Protein AF-A0A078G8S4-F1 (afdb_monomer)

Nearest PDB structures (foldseek):
  6ekc-assembly1_B2  TM=9.193E-01  e=8.307E-15  Arabidopsis thaliana
  6ekc-assembly1_B3  TM=9.254E-01  e=1.265E-14  Arabidopsis thaliana
  6ekc-assembly1_B5  TM=9.282E-01  e=1.629E-14  Arabidopsis thaliana
  6ekc-assembly9_R7  TM=9.194E-01  e=1.497E-14  Arabidopsis thaliana
  8ilb-assembly1_G  TM=8.163E-01  e=2.699E-14  Arabidopsis thaliana

Secondary structure (DSSP, 8-state):
---------PPPP-----PPP------------------------PPPEEPTTTTTSSEEE-TTTTTSSB-SS-BTTTTB-TTSBPTTTTT-SEEE-TTTTTSSEESSTTTS---

pLDDT: mean 74.14, std 22.87, range [38.75, 98.31]

Structure (mmCIF, N/CA/C/O backbone):
data_AF-A0A078G8S4-F1
#
_entry.id   AF-A0A078G8S4-F1
#
loop_
_atom_site.group_PDB
_atom_site.id
_atom_site.type_symbol
_atom_site.label_atom_id
_atom_site.label_alt_id
_atom_site.label_comp_id
_atom_site.label_asym_id
_atom_site.label_entity_id
_atom_site.label_seq_id
_atom_site.pdbx_PDB_ins_code
_atom_site.Cartn_x
_atom_site.Cartn_y
_atom_site.Cartn_z
_atom_site.occupancy
_atom_site.B_iso_or_equiv
_atom_site.auth_seq_id
_atom_site.auth_comp_id
_atom_site.auth_asym_id
_atom_site.auth_atom_id
_atom_site.pdbx_PDB_model_num
ATOM 1 N N . MET A 1 1 ? -52.459 -35.180 -5.634 1.00 47.25 1 MET A N 1
ATOM 2 C CA . MET A 1 1 ? -51.642 -35.127 -6.864 1.00 47.25 1 MET A CA 1
ATOM 3 C C . MET A 1 1 ? -51.858 -33.768 -7.510 1.00 47.25 1 MET A C 1
ATOM 5 O O . MET A 1 1 ? -52.947 -33.559 -8.016 1.00 47.25 1 MET A O 1
ATOM 9 N N . ALA A 1 2 ? -50.887 -32.855 -7.374 1.00 43.97 2 ALA A N 1
ATOM 10 C CA . ALA A 1 2 ? -50.614 -31.674 -8.215 1.00 43.97 2 ALA A CA 1
ATOM 11 C C . ALA A 1 2 ? -49.766 -30.678 -7.396 1.00 43.97 2 ALA A C 1
ATOM 13 O O . ALA A 1 2 ? -50.295 -29.867 -6.643 1.00 43.97 2 ALA A O 1
ATOM 14 N N . ASN A 1 3 ? -48.440 -30.783 -7.515 1.00 39.00 3 ASN A N 1
ATOM 15 C CA . ASN A 1 3 ? -47.502 -29.739 -7.102 1.00 39.00 3 ASN A CA 1
ATOM 16 C C . ASN A 1 3 ? -47.421 -28.727 -8.251 1.00 39.00 3 ASN A C 1
ATOM 18 O O . ASN A 1 3 ? -46.956 -29.085 -9.330 1.00 39.00 3 ASN A O 1
ATOM 22 N N . SER A 1 4 ? -47.863 -27.489 -8.032 1.00 42.81 4 SER A N 1
ATOM 23 C CA . SER A 1 4 ? -47.711 -26.394 -8.995 1.00 42.81 4 SER A CA 1
ATOM 24 C C . SER A 1 4 ? -46.717 -25.382 -8.435 1.00 42.81 4 SER A C 1
ATOM 26 O O . SER A 1 4 ? -47.095 -24.427 -7.761 1.00 42.81 4 SER A O 1
ATOM 28 N N . LEU A 1 5 ? -45.427 -25.627 -8.670 1.00 49.94 5 LEU A N 1
ATOM 29 C CA . LEU A 1 5 ? -44.372 -24.647 -8.428 1.00 49.94 5 LEU A CA 1
ATOM 30 C C . LEU A 1 5 ? -44.431 -23.599 -9.545 1.00 49.94 5 LEU A C 1
ATOM 32 O O . LEU A 1 5 ? -44.107 -23.886 -10.697 1.00 49.94 5 LEU A O 1
ATOM 36 N N . GLY A 1 6 ? -44.869 -22.390 -9.198 1.00 40.00 6 GLY A N 1
ATOM 37 C CA . GLY A 1 6 ? -44.752 -21.216 -10.054 1.00 40.00 6 GLY A CA 1
ATOM 38 C C . GLY A 1 6 ? -43.289 -20.794 -10.160 1.00 40.00 6 GLY A C 1
ATOM 39 O O . GLY A 1 6 ? -42.748 -20.182 -9.244 1.00 40.00 6 GLY A O 1
ATOM 40 N N . PHE A 1 7 ? -42.649 -21.129 -11.277 1.00 39.97 7 PHE A N 1
ATOM 41 C CA . PHE A 1 7 ? -41.357 -20.571 -11.658 1.00 39.97 7 PHE A CA 1
ATOM 42 C C . PHE A 1 7 ? -41.581 -19.200 -12.305 1.00 39.97 7 PHE A C 1
ATOM 44 O O . PHE A 1 7 ? -42.062 -19.102 -13.432 1.00 39.97 7 PHE A O 1
ATOM 51 N N . PHE A 1 8 ? -41.213 -18.131 -11.599 1.00 39.38 8 PHE A N 1
ATOM 52 C CA . PHE A 1 8 ? -41.011 -16.818 -12.207 1.00 39.38 8 PHE A CA 1
ATOM 53 C C . PHE A 1 8 ? -39.715 -16.869 -13.027 1.00 39.38 8 PHE A C 1
ATOM 55 O O . PHE A 1 8 ? -38.617 -16.805 -12.480 1.00 39.38 8 PHE A O 1
ATOM 62 N N . SER A 1 9 ? -39.841 -17.036 -14.345 1.00 38.91 9 SER A N 1
ATOM 63 C CA . SER A 1 9 ? -38.717 -16.933 -15.276 1.00 38.91 9 SER A CA 1
ATOM 64 C C . SER A 1 9 ? -38.357 -15.459 -15.469 1.00 38.91 9 SER A C 1
ATOM 66 O O . SER A 1 9 ? -39.131 -14.699 -16.048 1.00 38.91 9 SER A O 1
ATOM 68 N N . ALA A 1 10 ? -37.181 -15.053 -14.994 1.00 51.41 10 ALA A N 1
ATOM 69 C CA . ALA A 1 10 ? -36.572 -13.777 -15.361 1.00 51.41 10 ALA A CA 1
ATOM 70 C C . ALA A 1 10 ? -36.250 -13.750 -16.875 1.00 51.41 10 ALA A C 1
ATOM 72 O O . ALA A 1 10 ? -35.937 -14.802 -17.443 1.00 51.41 10 ALA A O 1
ATOM 73 N N . PRO A 1 11 ? -36.327 -12.588 -17.549 1.00 55.19 11 PRO A N 1
ATOM 74 C CA . PRO A 1 11 ? -35.955 -12.477 -18.956 1.00 55.19 11 PRO A CA 1
ATOM 75 C C . PRO A 1 11 ? -34.426 -12.575 -19.138 1.00 55.19 11 PRO A C 1
ATOM 77 O O . PRO A 1 11 ? -33.674 -12.141 -18.261 1.00 55.19 11 PRO A O 1
ATOM 80 N N . PRO A 1 12 ? -33.944 -13.122 -20.269 1.00 54.75 12 PRO A N 1
ATOM 81 C CA . PRO A 1 12 ? -32.518 -13.191 -20.562 1.00 54.75 12 PRO A CA 1
ATOM 82 C C . PRO A 1 12 ? -31.949 -11.786 -20.828 1.00 54.75 12 PRO A C 1
ATOM 84 O O . PRO A 1 12 ? -32.661 -10.928 -21.358 1.00 54.75 12 PRO A O 1
ATOM 87 N N . PRO A 1 13 ? -30.668 -11.529 -20.509 1.00 48.34 13 PRO A N 1
ATOM 88 C CA . PRO A 1 13 ? -30.022 -10.289 -20.904 1.00 48.34 13 PRO A CA 1
ATOM 89 C C . PRO A 1 13 ? -29.897 -10.258 -22.429 1.00 48.34 13 PRO A C 1
ATOM 91 O O . PRO A 1 13 ? -29.297 -11.142 -23.043 1.00 48.34 13 PRO A O 1
ATOM 94 N N . THR A 1 14 ? -30.476 -9.228 -23.038 1.00 45.31 14 THR A N 1
ATOM 95 C CA . THR A 1 14 ? -30.297 -8.891 -24.447 1.00 45.31 14 THR A CA 1
ATOM 96 C C . THR A 1 14 ? -28.804 -8.746 -24.742 1.00 45.31 14 THR A C 1
ATOM 98 O O . THR A 1 14 ? -28.164 -7.775 -24.345 1.00 45.31 14 THR A O 1
ATOM 101 N N . PHE A 1 15 ? -28.246 -9.730 -25.445 1.00 40.62 15 PHE A N 1
ATOM 102 C CA . PHE A 1 15 ? -26.948 -9.631 -26.097 1.00 40.62 15 PHE A CA 1
ATOM 103 C C . PHE A 1 15 ? -27.046 -8.565 -27.197 1.00 40.62 15 PHE A C 1
ATOM 105 O O . PHE A 1 15 ? -27.554 -8.825 -28.287 1.00 40.62 15 PHE A O 1
ATOM 112 N N . CYS A 1 16 ? -26.563 -7.353 -26.923 1.00 38.75 16 CYS A N 1
ATOM 113 C CA . CYS A 1 16 ? -26.282 -6.375 -27.970 1.00 38.75 16 CYS A CA 1
ATOM 114 C C . CYS A 1 16 ? -25.047 -6.839 -28.753 1.00 38.75 16 CYS A C 1
ATOM 116 O O . CYS A 1 16 ? -23.911 -6.540 -28.392 1.00 38.75 16 CYS A O 1
ATOM 118 N N . LEU A 1 17 ? -25.277 -7.593 -29.828 1.00 42.53 17 LEU A N 1
ATOM 119 C CA . LEU A 1 17 ? -24.289 -7.846 -30.871 1.00 42.53 17 LEU A CA 1
ATOM 120 C C . LEU A 1 17 ? -24.054 -6.544 -31.646 1.00 42.53 17 LEU A C 1
ATOM 122 O O . LEU A 1 17 ? -24.781 -6.241 -32.591 1.00 42.53 17 LEU A O 1
ATOM 126 N N . LEU A 1 18 ? -23.039 -5.766 -31.260 1.00 42.53 18 LEU A N 1
ATOM 127 C CA . LEU A 1 18 ? -22.523 -4.721 -32.136 1.00 42.53 18 LEU A CA 1
ATOM 128 C C . LEU A 1 18 ? -21.609 -5.386 -33.171 1.00 42.53 18 LEU A C 1
ATOM 130 O O . LEU A 1 18 ? -20.474 -5.765 -32.885 1.00 42.53 18 LEU A O 1
ATOM 134 N N . GLN A 1 19 ? -22.169 -5.590 -34.360 1.00 46.81 19 GLN A N 1
ATOM 135 C CA . GLN A 1 19 ? -21.469 -6.070 -35.544 1.00 46.81 19 GLN A CA 1
ATOM 136 C C . GLN A 1 19 ? -20.319 -5.117 -35.884 1.00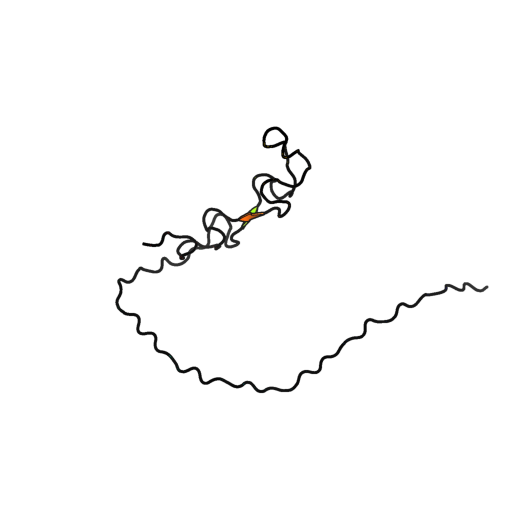 46.81 19 GLN A C 1
ATOM 138 O O . GLN A 1 19 ? -20.514 -3.912 -36.040 1.00 46.81 19 GLN A O 1
ATOM 143 N N . SER A 1 20 ? -19.118 -5.677 -35.991 1.00 50.84 20 SER A N 1
ATOM 144 C CA . SER A 1 20 ? -17.928 -4.995 -36.480 1.00 50.84 20 SER A CA 1
ATOM 145 C C . SER A 1 20 ? -18.058 -4.705 -37.979 1.00 50.84 20 SER A C 1
ATOM 147 O O . SER A 1 20 ? -18.284 -5.629 -38.765 1.00 50.84 20 SER A O 1
ATOM 149 N N . PRO A 1 21 ? -17.857 -3.456 -38.427 1.00 45.28 21 PRO A N 1
ATOM 150 C CA . PRO A 1 21 ? -17.530 -3.194 -39.814 1.00 45.28 21 PRO A CA 1
ATOM 151 C C . PRO A 1 21 ? -16.049 -3.498 -40.054 1.00 45.28 21 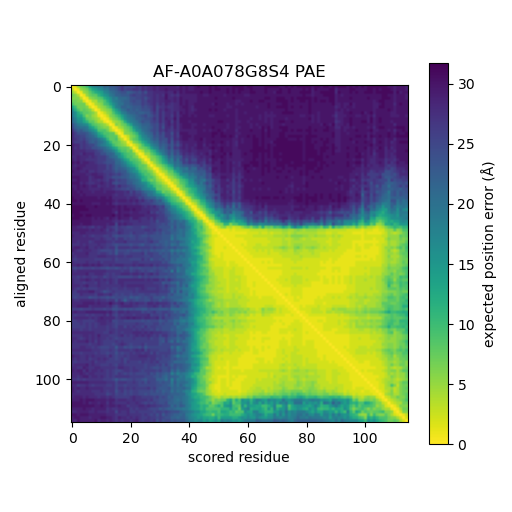PRO A C 1
ATOM 153 O O . PRO A 1 21 ? -15.165 -3.156 -39.270 1.00 45.28 21 PRO A O 1
ATOM 156 N N . SER A 1 22 ? -15.827 -4.173 -41.170 1.00 47.62 22 SER A N 1
ATOM 157 C CA . SER A 1 22 ? -14.576 -4.595 -41.789 1.00 47.62 22 SER A CA 1
ATOM 158 C C . SER A 1 22 ? -13.428 -3.576 -41.785 1.00 47.62 22 SER A C 1
ATOM 160 O O . SER A 1 22 ? -13.611 -2.409 -42.121 1.00 47.62 22 SER A O 1
ATOM 162 N N . ASN A 1 23 ? -12.229 -4.109 -41.521 1.00 48.31 23 ASN A N 1
ATOM 163 C CA . ASN A 1 23 ? -10.896 -3.654 -41.932 1.00 48.31 23 ASN A CA 1
ATOM 164 C C . ASN A 1 23 ? -10.833 -2.438 -42.875 1.00 48.31 23 ASN A C 1
ATOM 166 O O . ASN A 1 23 ? -11.024 -2.570 -44.082 1.00 48.31 23 ASN A O 1
ATOM 170 N N . ILE A 1 24 ? -10.354 -1.315 -42.340 1.00 45.06 24 ILE A N 1
ATOM 171 C CA . ILE A 1 24 ? -9.447 -0.413 -43.057 1.00 45.06 24 ILE A CA 1
ATOM 172 C C . ILE A 1 24 ? -8.280 -0.151 -42.107 1.00 45.06 24 ILE A C 1
ATOM 174 O O . ILE A 1 24 ? -8.282 0.797 -41.326 1.00 45.06 24 ILE A O 1
ATOM 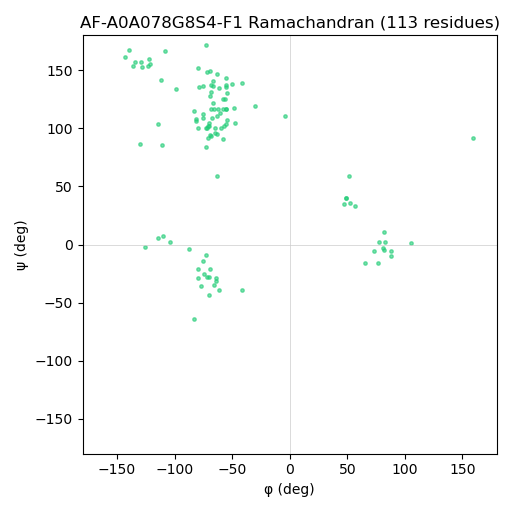178 N N . PHE A 1 25 ? -7.280 -1.033 -42.138 1.00 49.88 25 PHE A N 1
ATOM 179 C CA . PHE A 1 25 ? -5.981 -0.738 -41.544 1.00 49.88 25 PHE A CA 1
ATOM 180 C C . PHE A 1 25 ? -5.302 0.275 -42.469 1.00 49.88 25 PHE A C 1
ATOM 182 O O . PHE A 1 25 ? -4.571 -0.075 -43.394 1.00 49.88 25 PHE A O 1
ATOM 189 N N . GLN A 1 26 ? -5.619 1.555 -42.281 1.00 47.72 26 GLN A N 1
ATOM 190 C CA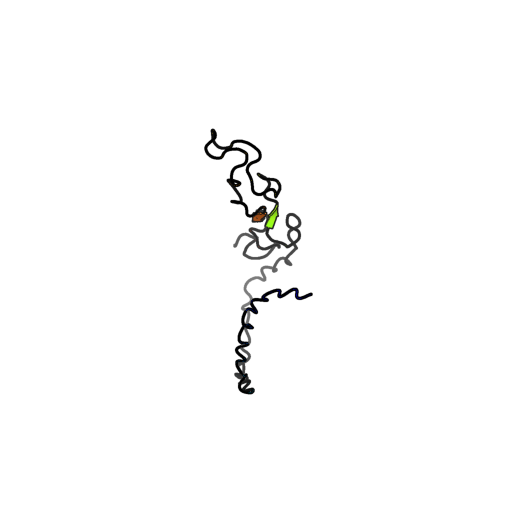 . GLN A 1 26 ? -4.839 2.630 -42.874 1.00 47.72 26 GLN A CA 1
ATOM 191 C C . GLN A 1 26 ? -3.487 2.611 -42.165 1.00 47.72 26 GLN A C 1
ATOM 193 O O . GLN A 1 26 ? -3.314 3.192 -41.096 1.00 47.72 26 GLN A O 1
ATOM 198 N N . THR A 1 27 ? -2.519 1.900 -42.742 1.00 52.78 27 THR A N 1
ATOM 199 C CA . THR A 1 27 ? -1.116 2.081 -42.386 1.00 52.78 27 THR A CA 1
ATOM 200 C C . THR A 1 27 ? -0.759 3.510 -42.770 1.00 52.78 27 THR A C 1
ATOM 202 O O . THR A 1 27 ? -0.461 3.804 -43.933 1.00 52.78 27 THR A O 1
ATOM 205 N N . SER A 1 28 ? -0.840 4.427 -41.810 1.00 56.09 28 SER A N 1
ATOM 206 C CA . SER A 1 28 ? -0.146 5.697 -41.917 1.00 56.09 28 SER A CA 1
ATOM 207 C C . SER A 1 28 ? 1.320 5.345 -42.139 1.00 56.09 28 SER A C 1
ATOM 209 O O . SER A 1 28 ? 1.937 4.652 -41.333 1.00 56.09 28 SER A O 1
ATOM 211 N N . LYS A 1 29 ? 1.861 5.727 -43.301 1.00 58.03 29 LYS A N 1
ATOM 212 C CA . LYS A 1 29 ? 3.285 5.572 -43.593 1.00 58.03 29 LYS A CA 1
ATOM 213 C C . LYS A 1 29 ? 4.028 6.328 -42.497 1.00 58.03 29 LYS A C 1
ATOM 215 O O . LYS A 1 29 ? 4.062 7.559 -42.521 1.00 58.03 29 LYS A O 1
ATOM 220 N N . SER A 1 30 ? 4.566 5.610 -41.516 1.00 61.94 30 SER A N 1
ATOM 221 C CA . SER A 1 30 ? 5.468 6.192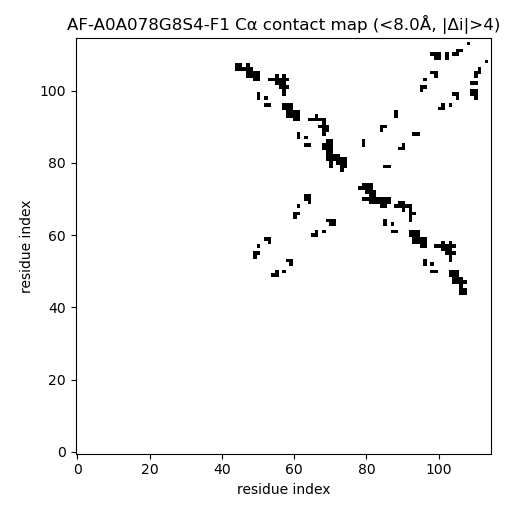 -40.541 1.00 61.94 30 SER A CA 1
ATOM 222 C C . SER A 1 30 ? 6.680 6.664 -41.330 1.00 61.94 30 SER A C 1
ATOM 224 O O . SER A 1 30 ? 7.427 5.875 -41.906 1.00 61.94 30 SER A O 1
ATOM 226 N N . LYS A 1 31 ? 6.844 7.983 -41.436 1.00 53.88 31 LYS A N 1
ATOM 227 C CA . LYS A 1 31 ? 8.138 8.529 -41.828 1.00 53.88 31 LYS A CA 1
ATOM 228 C C . LYS A 1 31 ? 9.096 8.091 -40.729 1.00 53.88 31 LYS A C 1
ATOM 230 O O . LYS A 1 31 ? 8.884 8.440 -39.570 1.00 53.88 31 LYS A O 1
ATOM 235 N N . SER A 1 32 ? 10.090 7.284 -41.081 1.00 60.50 32 SER A N 1
ATOM 236 C CA . SER A 1 32 ? 11.210 6.994 -40.198 1.00 60.50 32 SER A CA 1
ATOM 237 C C . SER A 1 32 ? 11.890 8.323 -39.895 1.00 60.50 32 SER A C 1
ATOM 239 O O . SER A 1 32 ? 12.592 8.877 -40.740 1.00 60.50 32 SER A O 1
ATOM 241 N N . PHE A 1 33 ? 11.603 8.889 -38.728 1.00 48.84 33 PHE A N 1
ATOM 242 C CA . PHE A 1 33 ? 12.385 9.995 -38.218 1.00 48.84 33 PHE A CA 1
ATOM 243 C C . PHE A 1 33 ? 13.620 9.378 -37.579 1.00 48.84 33 PHE A C 1
ATOM 245 O O . PHE A 1 33 ? 13.540 8.715 -36.545 1.00 48.84 33 PHE A O 1
ATOM 252 N N . GLU A 1 34 ? 14.746 9.521 -38.263 1.00 48.69 34 GLU A N 1
ATOM 253 C CA . GLU A 1 34 ? 16.043 9.168 -37.719 1.00 48.69 34 GLU A CA 1
ATOM 254 C C . GLU A 1 34 ? 16.361 10.192 -36.627 1.00 48.69 34 GLU A C 1
ATOM 256 O O . GLU A 1 34 ? 16.639 11.361 -36.898 1.00 48.69 34 GLU A O 1
ATOM 261 N N . ILE A 1 35 ? 16.223 9.771 -35.369 1.00 55.28 35 ILE A N 1
ATOM 262 C CA . ILE A 1 35 ? 16.611 10.593 -34.229 1.00 55.28 35 ILE A CA 1
ATOM 263 C C . ILE A 1 35 ? 18.137 10.622 -34.230 1.00 55.28 35 ILE A C 1
ATOM 265 O O . ILE A 1 35 ? 18.780 9.672 -33.786 1.00 55.28 35 ILE A O 1
ATOM 269 N N . GLN A 1 36 ? 18.728 11.705 -34.730 1.00 52.25 36 GLN A N 1
ATOM 270 C CA . GLN A 1 36 ? 20.136 11.969 -34.470 1.00 52.25 36 GLN A CA 1
ATOM 271 C C . GLN A 1 36 ? 20.279 12.358 -33.001 1.00 52.25 36 GLN A C 1
ATOM 273 O O . GLN A 1 36 ? 19.946 13.470 -32.594 1.00 52.25 36 GLN A O 1
ATOM 278 N N . ALA A 1 37 ? 20.741 11.410 -32.188 1.00 55.38 37 ALA A N 1
ATOM 279 C CA . ALA A 1 37 ? 21.231 11.718 -30.859 1.00 55.38 37 ALA A CA 1
ATOM 280 C C . ALA A 1 37 ? 22.519 12.537 -31.022 1.00 55.38 37 ALA A C 1
ATOM 282 O O . ALA A 1 37 ? 23.545 12.020 -31.461 1.00 55.38 37 ALA A O 1
ATOM 283 N N . THR A 1 38 ? 22.461 13.829 -30.700 1.00 49.78 38 THR A N 1
ATOM 284 C CA . THR A 1 38 ? 23.661 14.630 -30.447 1.00 49.78 38 THR A CA 1
ATOM 285 C C . THR A 1 38 ? 24.536 13.875 -29.443 1.00 49.78 38 THR A C 1
ATOM 287 O O . THR A 1 38 ? 24.006 13.341 -28.469 1.00 49.78 38 THR A O 1
ATOM 290 N N . ASN A 1 39 ? 25.857 13.853 -29.659 1.00 45.88 39 ASN A N 1
ATOM 291 C CA . ASN A 1 39 ? 26.876 13.426 -28.687 1.00 45.88 39 ASN A CA 1
ATOM 292 C C . ASN A 1 39 ? 26.876 14.367 -27.457 1.00 45.88 39 ASN A C 1
ATOM 294 O O . ASN A 1 39 ? 27.863 15.031 -27.154 1.00 45.88 39 ASN A O 1
ATOM 298 N N . GLY A 1 40 ? 25.746 14.476 -26.761 1.00 50.50 40 GLY A N 1
ATOM 299 C CA . GLY A 1 40 ? 25.746 14.802 -25.348 1.00 50.50 40 GLY A CA 1
ATOM 300 C C . GLY A 1 40 ? 26.342 13.601 -24.631 1.00 50.50 40 GLY A C 1
ATOM 301 O O . GLY A 1 40 ? 26.071 12.465 -25.025 1.00 50.50 40 GLY A O 1
ATOM 302 N N . THR A 1 41 ? 27.212 13.862 -23.657 1.00 48.94 41 THR A N 1
ATOM 303 C CA . THR A 1 41 ? 27.839 12.871 -22.779 1.00 48.94 41 THR A CA 1
ATOM 304 C C . THR A 1 41 ? 26.900 11.693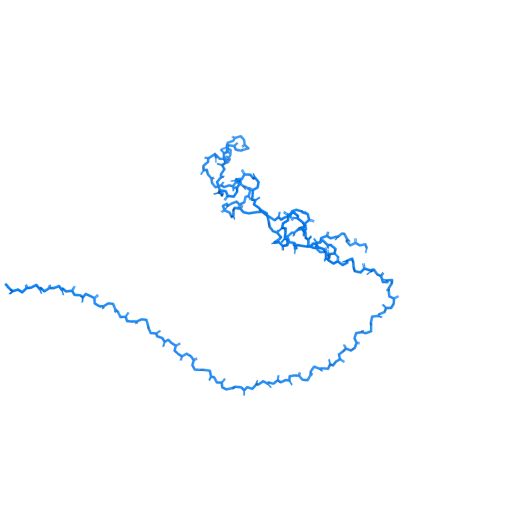 -22.581 1.00 48.94 41 THR A C 1
ATOM 306 O O . THR A 1 41 ? 25.773 11.892 -22.134 1.00 48.94 41 THR A O 1
ATOM 309 N N . GLN A 1 42 ? 27.326 10.492 -22.986 1.00 47.31 42 GLN A N 1
ATOM 310 C CA . GLN A 1 42 ? 26.590 9.269 -22.701 1.00 47.31 42 GLN A CA 1
ATOM 311 C C . GLN A 1 42 ? 26.454 9.182 -21.181 1.00 47.31 42 GLN A C 1
ATOM 313 O O . GLN A 1 42 ? 27.328 8.647 -20.501 1.00 47.31 42 GLN A O 1
ATOM 318 N N . THR A 1 43 ? 25.372 9.728 -20.630 1.00 49.91 43 THR A N 1
ATOM 319 C CA . THR A 1 43 ? 24.900 9.336 -19.318 1.00 49.91 43 THR A CA 1
ATOM 320 C C . THR A 1 43 ? 24.515 7.893 -19.530 1.00 49.91 43 THR A C 1
ATOM 322 O O . THR A 1 43 ? 23.486 7.590 -20.137 1.00 49.91 43 THR A O 1
ATOM 325 N N . THR A 1 44 ? 25.440 7.002 -19.186 1.00 45.12 44 THR A N 1
ATOM 326 C CA . THR A 1 44 ? 25.244 5.562 -19.210 1.00 45.12 44 THR A CA 1
ATOM 327 C C . THR A 1 44 ? 23.915 5.333 -18.512 1.00 45.12 44 THR A C 1
ATOM 329 O O . THR A 1 44 ? 23.841 5.531 -17.302 1.00 45.12 44 THR A O 1
ATOM 332 N N . LYS A 1 45 ? 22.843 5.036 -19.266 1.00 52.03 45 LYS A N 1
ATOM 333 C CA . LYS A 1 45 ? 21.554 4.660 -18.682 1.00 52.03 45 LYS A CA 1
ATOM 334 C C . LYS A 1 45 ? 21.893 3.488 -17.786 1.00 52.03 45 LYS A C 1
ATOM 336 O O . LYS A 1 45 ? 22.212 2.415 -18.299 1.00 52.03 45 LYS A O 1
ATOM 341 N N . SER A 1 46 ? 21.943 3.731 -16.481 1.00 54.72 46 SER A N 1
ATOM 342 C CA . SER A 1 46 ? 22.204 2.690 -15.511 1.00 54.72 46 SER A CA 1
ATOM 343 C C . SER A 1 46 ? 21.147 1.637 -15.795 1.00 54.72 46 SER A C 1
ATOM 345 O O . SER A 1 46 ? 19.950 1.924 -15.840 1.00 54.72 46 SER A O 1
ATOM 347 N N . SER A 1 47 ? 21.612 0.455 -16.195 1.00 55.97 47 SER A N 1
ATOM 348 C CA . SER A 1 47 ? 20.748 -0.660 -16.555 1.00 55.97 47 SER A CA 1
ATOM 349 C C . SER A 1 47 ? 19.715 -0.800 -15.450 1.00 55.97 47 SER A C 1
ATOM 351 O O . SER A 1 47 ? 20.097 -0.982 -14.300 1.00 55.97 47 SER A O 1
ATOM 353 N N . SER A 1 48 ? 18.442 -0.617 -15.791 1.00 70.50 48 SER A N 1
ATOM 354 C CA . SER A 1 48 ? 17.356 -0.602 -14.820 1.00 70.50 48 SER A CA 1
ATOM 355 C C . SER A 1 48 ? 17.347 -1.926 -14.052 1.00 70.50 48 SER A C 1
ATOM 357 O O . SER A 1 48 ? 17.195 -2.990 -14.654 1.00 70.50 48 SER A O 1
ATOM 359 N N . ILE A 1 49 ? 17.575 -1.868 -12.739 1.00 87.19 49 ILE A N 1
ATOM 360 C CA . ILE A 1 49 ? 17.596 -3.044 -11.861 1.00 87.19 49 ILE A CA 1
ATOM 361 C C . ILE A 1 49 ? 16.243 -3.124 -11.167 1.00 87.19 49 ILE A C 1
ATOM 363 O O . ILE A 1 49 ? 15.754 -2.123 -10.648 1.00 87.19 49 ILE A O 1
ATOM 367 N N . VAL A 1 50 ? 15.639 -4.311 -11.132 1.00 91.94 50 VAL A N 1
ATOM 368 C CA . VAL A 1 50 ? 14.401 -4.546 -10.376 1.00 91.94 50 VAL A CA 1
ATOM 369 C C . VAL A 1 50 ? 14.598 -4.123 -8.916 1.00 91.94 50 VAL A C 1
ATOM 371 O O . VAL A 1 50 ? 15.580 -4.500 -8.278 1.00 91.94 50 VAL A O 1
ATOM 374 N N . CYS A 1 51 ? 13.668 -3.332 -8.380 1.00 93.88 51 CYS A N 1
ATOM 375 C CA . CYS A 1 51 ? 13.706 -2.906 -6.986 1.00 93.88 51 CYS A CA 1
ATOM 376 C C . CYS A 1 51 ? 13.515 -4.132 -6.092 1.00 93.88 51 CYS A C 1
ATOM 378 O O . CYS A 1 51 ? 12.462 -4.768 -6.140 1.00 93.88 51 CYS A O 1
ATOM 380 N N . GLN A 1 52 ? 14.528 -4.459 -5.287 1.00 94.06 52 GLN A N 1
ATOM 381 C CA . GLN A 1 52 ? 14.505 -5.653 -4.440 1.00 94.06 52 GLN A CA 1
ATOM 382 C C . GLN A 1 52 ? 13.432 -5.577 -3.352 1.00 94.06 52 GLN A C 1
ATOM 384 O O . GLN A 1 52 ? 12.809 -6.586 -3.053 1.00 94.06 52 GLN A O 1
ATOM 389 N N . ASN A 1 53 ? 13.164 -4.392 -2.802 1.00 93.31 53 ASN A N 1
ATOM 390 C CA . ASN A 1 53 ? 12.229 -4.240 -1.688 1.00 93.31 53 ASN A CA 1
ATOM 391 C C . ASN A 1 53 ? 10.755 -4.469 -2.070 1.00 93.31 53 ASN A C 1
ATOM 393 O O . ASN A 1 53 ? 9.959 -4.873 -1.229 1.00 93.31 53 ASN A O 1
ATOM 397 N N . CYS A 1 54 ? 10.373 -4.212 -3.324 1.00 96.19 54 CYS A N 1
ATOM 398 C CA . CYS A 1 54 ? 9.027 -4.520 -3.825 1.00 96.19 54 CYS A CA 1
ATOM 399 C C . CYS A 1 54 ? 9.006 -5.601 -4.905 1.00 96.19 54 CYS A C 1
ATOM 401 O O . CYS A 1 54 ? 7.962 -5.810 -5.521 1.00 96.19 54 CYS A O 1
ATOM 403 N N . GLU A 1 55 ? 10.152 -6.218 -5.191 1.00 95.38 55 GLU A N 1
ATOM 404 C CA . GLU A 1 55 ? 10.316 -7.260 -6.211 1.00 95.38 55 GLU A CA 1
ATOM 405 C C . GLU A 1 55 ? 9.702 -6.877 -7.571 1.00 95.38 55 GLU A C 1
ATOM 407 O O . GLU A 1 55 ? 9.057 -7.680 -8.237 1.00 95.38 55 GLU A O 1
ATOM 412 N N . GLY A 1 56 ? 9.846 -5.613 -7.982 1.00 94.31 56 GLY A N 1
ATOM 413 C CA . GLY A 1 56 ? 9.284 -5.137 -9.254 1.00 94.31 56 GLY A CA 1
ATOM 414 C C . GLY A 1 56 ? 7.847 -4.617 -9.219 1.00 94.31 56 GLY A C 1
ATOM 415 O O . GLY A 1 56 ? 7.418 -3.997 -10.185 1.00 94.31 56 GLY A O 1
ATOM 416 N N . ASN A 1 57 ? 7.108 -4.792 -8.122 1.00 95.81 57 ASN A N 1
ATOM 417 C CA . ASN A 1 57 ? 5.684 -4.434 -8.078 1.00 95.81 57 ASN A CA 1
ATOM 418 C C . ASN A 1 57 ? 5.418 -2.932 -7.880 1.00 95.81 57 ASN A C 1
ATOM 420 O O . ASN A 1 57 ? 4.313 -2.461 -8.131 1.00 95.81 57 ASN A O 1
ATOM 424 N N . GLY A 1 58 ? 6.390 -2.175 -7.360 1.00 95.75 58 GLY A N 1
ATOM 425 C CA . GLY A 1 58 ? 6.220 -0.758 -7.008 1.00 95.75 58 GLY A CA 1
ATOM 426 C C . GLY A 1 58 ? 5.371 -0.513 -5.750 1.00 95.75 58 GLY A C 1
ATOM 427 O O . GLY A 1 58 ? 5.293 0.605 -5.243 1.00 95.75 58 GLY A O 1
ATOM 428 N N . ALA A 1 59 ? 4.781 -1.550 -5.170 1.00 97.06 59 ALA A N 1
ATOM 429 C CA . ALA A 1 59 ? 4.048 -1.477 -3.917 1.00 97.06 59 ALA A CA 1
ATOM 430 C C . ALA A 1 59 ? 4.549 -2.546 -2.950 1.00 97.06 59 ALA A C 1
ATOM 432 O O . ALA A 1 59 ? 5.069 -3.585 -3.353 1.00 97.06 59 ALA A O 1
ATOM 433 N N . VAL A 1 60 ? 4.408 -2.263 -1.662 1.00 97.69 60 VAL A N 1
ATOM 434 C CA . VAL A 1 60 ? 4.706 -3.190 -0.571 1.00 97.69 60 VAL A CA 1
ATOM 435 C C . VAL A 1 60 ? 3.514 -3.251 0.372 1.00 97.69 60 VAL A C 1
ATOM 437 O O . VAL A 1 60 ? 2.709 -2.317 0.443 1.00 97.69 60 VAL A O 1
ATOM 440 N N . ALA A 1 61 ? 3.395 -4.338 1.132 1.00 97.75 61 ALA A N 1
ATOM 441 C CA . ALA A 1 61 ? 2.361 -4.447 2.152 1.00 97.75 61 ALA A CA 1
ATOM 442 C C . ALA A 1 61 ? 2.441 -3.260 3.128 1.00 97.75 61 ALA A C 1
ATOM 444 O O . ALA A 1 61 ? 3.513 -2.857 3.579 1.00 97.75 61 ALA A O 1
ATOM 445 N N . CYS A 1 62 ? 1.286 -2.696 3.478 1.00 98.00 62 CYS A N 1
ATOM 446 C CA . CYS A 1 62 ? 1.205 -1.587 4.417 1.00 98.00 62 CYS A CA 1
ATOM 447 C C . CYS A 1 62 ? 1.764 -2.029 5.771 1.00 98.00 62 CYS A C 1
ATOM 449 O O . CYS A 1 62 ? 1.157 -2.858 6.453 1.00 98.00 62 CYS A O 1
ATOM 451 N N . PHE A 1 63 ? 2.889 -1.442 6.178 1.00 95.69 63 PHE A N 1
ATOM 452 C CA . PHE A 1 63 ? 3.579 -1.796 7.417 1.00 95.69 63 PHE A CA 1
ATOM 453 C C . PHE A 1 63 ? 2.744 -1.498 8.673 1.00 95.69 63 PHE A C 1
ATOM 455 O O . PHE A 1 63 ? 2.834 -2.224 9.660 1.00 95.69 63 PHE A O 1
ATOM 462 N N . GLN A 1 64 ? 1.865 -0.491 8.616 1.00 96.62 64 GLN A N 1
ATOM 463 C CA . GLN A 1 64 ? 1.015 -0.097 9.744 1.00 96.62 64 GLN A CA 1
ATOM 464 C C . GLN A 1 64 ? -0.078 -1.121 10.063 1.00 96.62 64 GLN A C 1
ATOM 466 O O . GLN A 1 64 ? -0.324 -1.418 11.228 1.00 96.62 64 GLN A O 1
ATOM 471 N N . CYS A 1 65 ? -0.747 -1.661 9.040 1.00 97.81 65 CYS A N 1
ATOM 472 C CA . CYS A 1 65 ? -1.809 -2.655 9.225 1.00 97.81 65 CYS A CA 1
ATOM 473 C C . CYS A 1 65 ? -1.377 -4.084 8.885 1.00 97.81 65 CYS A C 1
ATOM 475 O O . CYS A 1 65 ? -2.220 -4.977 8.900 1.00 97.81 65 CYS A O 1
ATOM 477 N N . LYS A 1 66 ? -0.111 -4.298 8.503 1.00 96.25 66 LYS A N 1
ATOM 478 C CA . LYS A 1 66 ? 0.443 -5.583 8.037 1.00 96.25 66 LYS A CA 1
ATOM 479 C C . LYS A 1 66 ? -0.426 -6.260 6.965 1.00 96.25 66 LYS A C 1
ATOM 481 O O . LYS A 1 66 ? -0.676 -7.456 7.018 1.00 96.25 66 LYS A O 1
ATOM 486 N N . GLY A 1 67 ? -0.972 -5.467 6.040 1.00 97.00 67 GLY A N 1
ATOM 487 C CA . GLY A 1 67 ? -1.893 -5.958 5.003 1.00 97.00 67 GLY A CA 1
ATOM 488 C C . GLY A 1 67 ? -3.340 -6.238 5.449 1.00 97.00 67 GLY A C 1
ATOM 489 O O . GLY A 1 67 ? -4.163 -6.627 4.627 1.00 97.00 67 GLY A O 1
ATOM 490 N N . GLY A 1 68 ? -3.709 -5.996 6.710 1.00 97.25 68 GLY A N 1
ATOM 491 C CA . GLY A 1 68 ? -5.082 -6.194 7.198 1.00 97.25 68 GLY A CA 1
ATOM 492 C C . GLY A 1 68 ? -6.085 -5.121 6.747 1.00 97.25 68 GLY A C 1
ATOM 493 O O . GLY A 1 68 ? -7.279 -5.384 6.655 1.00 97.25 68 GLY A O 1
ATOM 494 N N . GLY A 1 69 ? -5.616 -3.909 6.436 1.00 97.62 69 GLY A N 1
ATOM 495 C CA . GLY A 1 69 ? -6.455 -2.779 6.007 1.00 97.62 69 GLY A CA 1
ATOM 496 C C . GLY A 1 69 ? -7.139 -2.006 7.146 1.00 97.62 69 GLY A C 1
ATOM 497 O O . GLY A 1 69 ? -7.750 -0.968 6.893 1.00 97.62 69 GLY A O 1
ATOM 498 N N . VAL A 1 70 ? -6.977 -2.448 8.395 1.00 98.12 70 VAL A N 1
ATOM 499 C CA . VAL A 1 70 ? -7.508 -1.806 9.610 1.00 98.12 70 VAL A CA 1
ATOM 500 C C . VAL A 1 70 ? -6.385 -1.438 10.582 1.00 98.12 70 VAL A C 1
ATOM 502 O O . VAL A 1 70 ? -5.306 -2.028 10.535 1.00 98.12 70 VAL A O 1
ATOM 505 N N . ASN A 1 71 ? -6.605 -0.449 11.447 1.00 98.06 71 ASN A N 1
ATOM 506 C CA . ASN A 1 71 ? -5.635 -0.077 12.480 1.00 98.06 71 ASN A CA 1
ATOM 507 C C . ASN A 1 71 ? -5.524 -1.188 13.530 1.00 98.06 71 ASN A C 1
ATOM 509 O O . ASN A 1 71 ? -6.537 -1.638 14.067 1.00 98.06 71 ASN A O 1
ATOM 513 N N . LEU A 1 72 ? -4.294 -1.590 13.851 1.00 96.88 72 LEU A N 1
ATOM 514 C CA . LEU A 1 72 ? -4.015 -2.592 14.886 1.00 96.88 72 LEU A CA 1
ATOM 515 C C . LE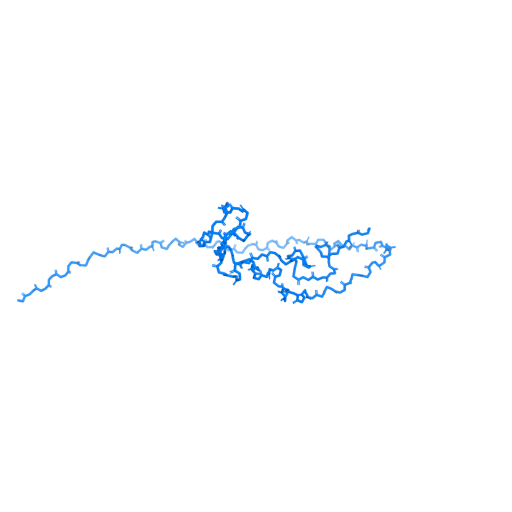U A 1 72 ? -4.066 -1.995 16.301 1.00 96.88 72 LEU A C 1
ATOM 517 O O . LEU A 1 72 ? -4.394 -2.691 17.255 1.00 96.88 72 LEU A O 1
ATOM 521 N N . THR A 1 73 ? -3.762 -0.704 16.428 1.00 96.69 73 THR A N 1
ATOM 522 C CA . THR A 1 73 ? -3.769 0.061 17.681 1.00 96.69 73 THR A CA 1
ATOM 523 C C . THR A 1 73 ? -4.347 1.452 17.436 1.00 96.69 73 THR A C 1
ATOM 525 O O . THR A 1 73 ? -4.464 1.888 16.289 1.00 96.69 73 THR A O 1
ATOM 528 N N . ASP A 1 74 ? -4.671 2.176 18.503 1.00 97.31 74 ASP A N 1
ATOM 529 C CA . ASP A 1 74 ? -5.004 3.596 18.406 1.00 97.31 74 ASP A CA 1
ATOM 530 C C . ASP A 1 74 ? -3.761 4.406 17.987 1.00 97.31 74 ASP A C 1
ATOM 532 O O . ASP A 1 74 ? -2.663 4.200 18.503 1.00 97.31 74 ASP A O 1
ATOM 536 N N . HIS A 1 75 ? -3.928 5.345 17.057 1.00 96.50 75 HIS A N 1
ATOM 537 C CA . HIS A 1 75 ? -2.881 6.250 16.581 1.00 96.50 75 HIS A CA 1
ATOM 538 C C . HIS A 1 75 ? -3.295 7.717 16.766 1.00 96.50 75 HIS A C 1
ATOM 540 O O . HIS A 1 75 ? -4.485 8.045 16.771 1.00 96.50 75 HIS A O 1
ATOM 546 N N . PHE A 1 76 ? -2.299 8.604 16.903 1.00 96.94 76 PHE A N 1
ATOM 547 C CA . PHE A 1 76 ? -2.474 10.060 17.034 1.00 96.94 76 PHE A CA 1
ATOM 548 C C . PHE A 1 76 ? -3.471 10.447 18.138 1.00 96.94 76 PHE A C 1
ATOM 550 O O . PHE A 1 76 ? -4.505 11.057 17.875 1.00 96.94 76 PHE A O 1
ATOM 557 N N . ASN A 1 77 ? -3.189 10.035 19.380 1.00 95.44 77 ASN A N 1
ATOM 558 C CA . ASN A 1 77 ? -4.033 10.320 20.551 1.00 95.44 77 ASN A CA 1
ATOM 559 C C . ASN A 1 77 ? -5.490 9.839 20.390 1.00 95.44 77 ASN A C 1
ATOM 561 O O . ASN A 1 77 ? -6.421 10.463 20.892 1.00 95.44 77 ASN A O 1
ATOM 565 N N . GLY A 1 78 ? -5.691 8.730 19.673 1.00 94.69 78 GLY A N 1
ATOM 566 C CA . GLY A 1 78 ? -7.010 8.136 19.464 1.00 94.69 78 GLY A CA 1
ATOM 567 C C . GLY A 1 78 ? -7.836 8.787 18.353 1.00 94.69 78 GLY A C 1
ATOM 568 O O . GLY A 1 78 ? -9.016 8.454 18.231 1.00 94.69 78 GLY A O 1
ATOM 569 N N . GLN A 1 79 ? -7.246 9.666 17.530 1.00 97.00 79 GLN A N 1
ATOM 570 C CA . GLN A 1 79 ? -7.889 10.175 16.309 1.00 97.00 79 GLN A CA 1
ATOM 571 C C . GLN A 1 79 ? -8.190 9.041 15.323 1.00 97.00 79 GLN A C 1
ATOM 573 O O . GLN A 1 79 ? -9.253 9.011 14.707 1.00 97.00 79 GLN A O 1
ATOM 578 N N . PHE A 1 80 ? -7.275 8.077 15.214 1.00 97.44 80 PHE A N 1
ATOM 579 C CA . PHE A 1 80 ? -7.481 6.862 14.436 1.00 97.44 80 PHE A CA 1
ATOM 580 C C . PHE A 1 80 ? -7.511 5.672 15.386 1.00 97.44 80 PHE A C 1
ATOM 582 O O . PHE A 1 80 ? -6.473 5.258 15.893 1.00 97.44 80 PHE A O 1
ATOM 589 N N . LYS A 1 81 ? -8.706 5.142 15.654 1.00 97.19 81 LYS A N 1
ATOM 590 C CA . LYS A 1 81 ? -8.912 4.045 16.610 1.00 97.19 81 LYS A CA 1
ATOM 591 C C . LYS A 1 81 ? -8.573 2.679 16.014 1.00 97.19 81 LYS A C 1
ATOM 593 O O . LYS A 1 81 ? -8.729 2.471 14.803 1.00 97.19 81 LYS A O 1
ATOM 598 N N . ALA A 1 82 ? -8.164 1.750 16.873 1.00 97.62 82 ALA A N 1
ATOM 599 C CA . ALA A 1 82 ? -8.011 0.336 16.571 1.00 97.62 82 ALA A CA 1
ATOM 600 C C . ALA A 1 82 ? -9.323 -0.245 16.021 1.00 97.62 82 ALA A C 1
ATOM 602 O O . ALA A 1 82 ? -10.418 0.157 16.417 1.00 97.62 82 ALA A O 1
ATOM 603 N N . GLY A 1 83 ? -9.216 -1.159 15.058 1.00 96.88 83 GLY A N 1
ATOM 604 C CA . GLY A 1 83 ? -10.361 -1.737 14.347 1.00 96.88 83 GLY A CA 1
ATOM 605 C C . GLY A 1 83 ? -10.989 -0.821 13.286 1.00 96.88 83 GLY A C 1
ATOM 606 O O . GLY A 1 83 ? -11.695 -1.309 12.408 1.00 96.88 83 GLY A O 1
ATOM 607 N N . GLY A 1 84 ? -10.700 0.484 13.305 1.00 96.56 84 GLY A N 1
ATOM 608 C CA . GLY A 1 84 ? -11.072 1.406 12.233 1.00 96.56 84 GLY A CA 1
ATOM 609 C C . GLY A 1 84 ? -10.233 1.215 10.965 1.00 96.56 84 GLY A C 1
ATOM 610 O O . GLY A 1 84 ? -9.225 0.509 10.957 1.00 96.56 84 GLY A O 1
ATOM 611 N N . LEU A 1 85 ? -10.626 1.893 9.885 1.00 97.56 85 LEU A N 1
ATOM 612 C CA . LEU A 1 85 ? -9.892 1.907 8.617 1.00 97.56 85 LEU A CA 1
ATOM 613 C C . LEU A 1 85 ? -8.435 2.360 8.829 1.00 97.56 85 LEU A C 1
ATOM 615 O O . LEU A 1 85 ? -8.190 3.344 9.534 1.00 97.56 85 LEU A O 1
ATOM 619 N N . CYS A 1 86 ? -7.475 1.660 8.211 1.00 98.31 86 CYS A N 1
ATOM 620 C CA . CYS A 1 86 ? -6.057 1.975 8.379 1.00 98.31 86 CYS A CA 1
ATOM 621 C C . CYS A 1 86 ? -5.770 3.434 7.998 1.00 98.31 86 CYS A C 1
ATOM 623 O O . CYS A 1 86 ? -6.074 3.854 6.880 1.00 98.31 86 CYS A O 1
ATOM 625 N N . TRP A 1 87 ? -5.165 4.201 8.904 1.00 97.88 87 TRP A N 1
ATOM 626 C CA . TRP A 1 87 ? -4.922 5.631 8.687 1.00 97.88 87 TRP A CA 1
ATOM 627 C C . TRP A 1 87 ? -3.970 5.908 7.515 1.00 97.88 87 TRP A C 1
ATOM 629 O O . TRP A 1 87 ? -4.131 6.912 6.820 1.00 97.88 87 TRP A O 1
ATOM 639 N N . LEU A 1 88 ? -3.028 4.990 7.270 1.00 96.75 88 LEU A N 1
ATOM 640 C CA . LEU A 1 88 ? -2.019 5.102 6.222 1.00 96.75 88 LEU A CA 1
ATOM 641 C C . LEU A 1 88 ? -2.553 4.643 4.858 1.00 96.75 88 LEU A C 1
ATOM 643 O O . LEU A 1 88 ? -2.671 5.443 3.937 1.00 96.75 88 LEU A O 1
ATOM 647 N N . CYS A 1 89 ? -2.904 3.359 4.721 1.00 97.88 89 CYS A N 1
ATOM 648 C CA . CYS A 1 89 ? -3.292 2.787 3.423 1.00 97.88 89 CYS A CA 1
ATOM 649 C C . CYS A 1 89 ? -4.783 2.928 3.101 1.00 97.88 89 CYS A C 1
ATOM 651 O O . CYS A 1 89 ? -5.224 2.513 2.031 1.00 97.88 89 CYS A O 1
ATOM 653 N N . ARG A 1 90 ? -5.586 3.458 4.031 1.00 97.06 90 ARG A N 1
ATOM 654 C CA . ARG A 1 90 ? -7.032 3.659 3.863 1.00 97.06 90 ARG A CA 1
ATOM 655 C C . ARG A 1 90 ? -7.787 2.399 3.412 1.00 97.06 90 ARG A C 1
ATOM 657 O O . ARG A 1 90 ? -8.723 2.478 2.626 1.00 97.06 90 ARG A O 1
ATOM 664 N N . GLY A 1 91 ? -7.366 1.231 3.896 1.00 97.25 91 GLY A N 1
ATOM 665 C CA . GLY A 1 91 ? -7.975 -0.062 3.562 1.00 97.25 91 GLY A CA 1
ATOM 666 C C . GLY A 1 91 ? -7.408 -0.750 2.317 1.00 97.25 91 GLY A C 1
ATOM 667 O O . GLY A 1 91 ? -7.744 -1.904 2.074 1.00 97.25 91 GLY A O 1
ATOM 668 N N . LYS A 1 92 ? -6.499 -0.107 1.570 1.00 97.06 92 LYS A N 1
ATOM 669 C CA . LYS A 1 92 ? -5.886 -0.680 0.357 1.00 97.06 92 LYS A CA 1
ATOM 670 C C . LYS A 1 92 ? -4.865 -1.785 0.621 1.00 97.06 92 LYS A C 1
ATOM 672 O O . LYS A 1 92 ? -4.437 -2.434 -0.320 1.00 97.06 92 LYS A O 1
ATOM 677 N N . LYS A 1 93 ? -4.481 -2.006 1.884 1.00 98.12 93 LYS A N 1
ATOM 678 C CA . LYS A 1 93 ? -3.551 -3.057 2.35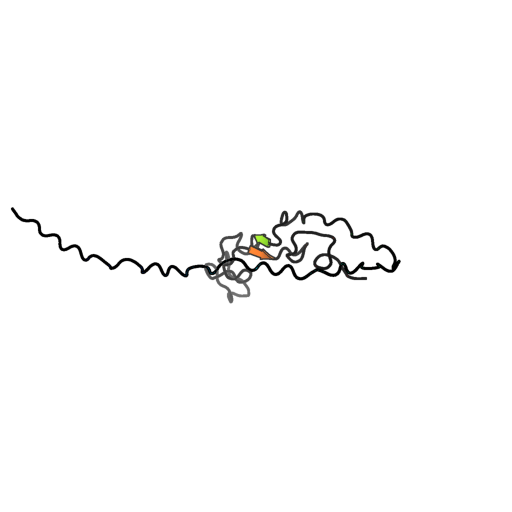9 1.00 98.12 93 LYS A CA 1
ATOM 679 C C . LYS A 1 93 ? -2.102 -2.927 1.882 1.00 98.12 93 LYS A C 1
ATOM 681 O O . LYS A 1 93 ? -1.228 -3.477 2.541 1.00 98.12 93 LYS A O 1
ATOM 686 N N . GLU A 1 94 ? -1.841 -2.124 0.863 1.00 97.94 94 GLU A N 1
ATOM 687 C CA . GLU A 1 94 ? -0.517 -1.842 0.312 1.00 97.94 94 GLU A CA 1
ATOM 688 C C . GLU A 1 94 ? -0.214 -0.342 0.345 1.00 97.94 94 GLU A C 1
ATOM 690 O O . GLU A 1 94 ? -1.111 0.499 0.470 1.00 97.94 94 GLU A O 1
ATOM 695 N N . VAL A 1 95 ? 1.071 -0.015 0.269 1.00 97.38 95 VAL A N 1
ATOM 696 C CA . VAL A 1 95 ? 1.599 1.342 0.141 1.00 97.38 95 VAL A CA 1
ATOM 697 C C . VAL A 1 95 ? 2.673 1.364 -0.939 1.00 97.38 95 VAL A C 1
ATOM 699 O O . VAL A 1 95 ? 3.272 0.341 -1.262 1.00 97.38 95 VAL A O 1
ATOM 702 N N . LEU A 1 96 ? 2.914 2.543 -1.500 1.00 96.50 96 LEU A N 1
ATOM 703 C CA . LEU A 1 96 ? 3.938 2.746 -2.516 1.00 96.50 96 LEU A CA 1
ATOM 704 C C . LEU A 1 96 ? 5.328 2.421 -1.946 1.00 96.50 96 LEU A C 1
ATOM 706 O O . LEU A 1 96 ? 5.656 2.812 -0.824 1.00 96.50 96 LEU A O 1
ATOM 710 N N . CYS A 1 97 ? 6.131 1.682 -2.710 1.00 96.62 97 CYS A N 1
ATOM 711 C CA . CYS A 1 97 ? 7.492 1.344 -2.321 1.00 96.62 97 CYS A CA 1
ATOM 712 C C . CYS A 1 97 ? 8.357 2.609 -2.334 1.00 96.62 97 CYS A C 1
ATOM 714 O O . CYS A 1 97 ? 8.558 3.209 -3.390 1.00 96.62 97 CYS A O 1
ATOM 716 N N . GLY A 1 98 ? 8.874 2.999 -1.168 1.00 92.56 98 GLY A N 1
ATOM 717 C CA . GLY A 1 98 ? 9.666 4.223 -1.018 1.00 92.56 98 GLY A CA 1
ATOM 718 C C . GLY A 1 98 ? 11.037 4.183 -1.697 1.00 92.56 98 GLY A C 1
ATOM 719 O O . GLY A 1 98 ? 11.581 5.234 -1.996 1.00 92.56 98 GLY A O 1
ATOM 720 N N . GLU A 1 99 ? 11.590 3.000 -1.978 1.00 91.88 99 GLU A N 1
ATOM 721 C CA . GLU A 1 99 ? 12.913 2.893 -2.614 1.00 91.88 99 GLU A CA 1
ATOM 722 C C . GLU A 1 99 ? 12.879 3.178 -4.117 1.00 91.88 99 GLU A C 1
ATOM 724 O O . GLU A 1 99 ? 13.807 3.765 -4.659 1.00 91.88 99 GLU A O 1
ATOM 729 N N . CYS A 1 100 ? 11.808 2.768 -4.799 1.00 93.56 100 CYS A N 1
ATOM 730 C CA . CYS A 1 100 ? 11.638 2.990 -6.236 1.00 93.56 100 CYS A CA 1
ATOM 731 C C . CYS A 1 100 ? 10.540 4.006 -6.562 1.00 93.56 100 CYS A C 1
ATOM 733 O O . CYS A 1 100 ? 10.159 4.131 -7.722 1.00 93.56 100 CYS A O 1
ATOM 735 N N . ASN A 1 101 ? 9.977 4.677 -5.554 1.00 92.19 101 ASN A N 1
ATOM 736 C CA . ASN A 1 101 ? 8.830 5.579 -5.684 1.00 92.19 101 ASN A CA 1
ATOM 737 C C . ASN A 1 101 ? 7.668 4.992 -6.507 1.00 92.19 101 ASN A C 1
ATOM 739 O O . ASN A 1 101 ? 6.977 5.699 -7.237 1.00 92.19 101 ASN A O 1
ATOM 743 N N . GLY A 1 102 ? 7.443 3.684 -6.400 1.00 93.88 102 GLY A N 1
ATOM 744 C CA . GLY A 1 102 ? 6.397 3.002 -7.157 1.00 93.88 102 GLY A CA 1
ATOM 745 C C . GLY A 1 102 ? 6.748 2.609 -8.587 1.00 93.88 102 GLY A C 1
ATOM 746 O O . GLY A 1 102 ? 5.909 2.016 -9.256 1.00 93.88 102 GLY A O 1
ATOM 747 N N . ALA A 1 103 ? 7.972 2.864 -9.051 1.00 93.00 103 ALA A N 1
ATOM 748 C CA . ALA A 1 103 ? 8.408 2.461 -10.385 1.00 93.00 103 ALA A CA 1
ATOM 749 C C . ALA A 1 103 ? 8.628 0.944 -10.514 1.00 93.00 103 ALA A C 1
ATOM 751 O O . ALA A 1 103 ? 8.510 0.395 -11.604 1.00 93.00 103 ALA A O 1
ATOM 752 N N . GLY A 1 104 ? 8.977 0.265 -9.418 1.00 93.12 104 GLY A N 1
ATOM 753 C CA . GLY A 1 104 ? 9.344 -1.156 -9.425 1.00 93.12 104 GLY A CA 1
ATOM 754 C C . GLY A 1 104 ? 10.795 -1.427 -9.840 1.00 93.12 104 GLY A C 1
ATOM 755 O O . GLY A 1 104 ? 11.273 -2.552 -9.737 1.00 93.12 104 GLY A O 1
ATOM 756 N N . PHE A 1 105 ? 11.547 -0.409 -10.242 1.00 90.81 105 PHE A N 1
ATOM 757 C CA . PHE A 1 105 ? 12.948 -0.529 -10.634 1.00 90.81 105 PHE A CA 1
ATOM 758 C C . PHE A 1 105 ? 13.761 0.687 -10.182 1.00 90.81 105 PHE A C 1
ATOM 760 O O . PHE A 1 105 ? 13.198 1.737 -9.882 1.00 90.81 105 PHE A O 1
ATOM 767 N N . ILE A 1 106 ? 15.081 0.523 -10.131 1.00 86.88 106 ILE A N 1
ATOM 768 C CA . ILE A 1 106 ? 16.085 1.534 -9.788 1.00 86.88 106 ILE A CA 1
ATOM 769 C C . ILE A 1 106 ? 16.908 1.845 -11.045 1.00 86.88 106 ILE A C 1
ATOM 771 O O . ILE A 1 106 ? 17.205 0.936 -11.823 1.00 86.88 106 ILE A O 1
ATOM 775 N N . GLY A 1 107 ? 17.282 3.108 -11.258 1.00 79.31 107 GLY A N 1
ATOM 776 C CA . GLY A 1 107 ? 18.114 3.537 -12.396 1.00 79.31 107 GLY A CA 1
ATOM 777 C C . GLY A 1 107 ? 17.374 4.283 -13.514 1.00 79.31 107 GLY A C 1
ATOM 778 O O . GLY A 1 107 ? 17.979 4.652 -14.514 1.00 79.31 107 GLY A O 1
ATOM 779 N N . GLY A 1 108 ? 16.064 4.507 -13.381 1.00 73.44 108 GLY A N 1
ATOM 780 C CA . GLY A 1 108 ? 15.313 5.398 -14.276 1.00 73.44 108 GLY A CA 1
ATOM 781 C C . GLY A 1 108 ? 14.897 6.697 -13.590 1.00 73.44 108 GLY A C 1
ATOM 782 O O . GLY A 1 108 ? 14.881 6.757 -12.366 1.00 73.44 108 GLY A O 1
ATOM 783 N N . PHE A 1 109 ? 14.463 7.683 -14.380 1.00 69.44 109 PHE A N 1
ATOM 784 C CA . PHE A 1 109 ? 14.013 9.021 -13.947 1.00 69.44 109 PHE A CA 1
ATOM 785 C C . PHE A 1 109 ? 13.129 9.041 -12.682 1.00 69.44 109 PHE A C 1
ATOM 787 O O . PHE A 1 109 ? 13.280 9.893 -11.822 1.00 69.44 109 PHE A O 1
ATOM 794 N N . LEU A 1 110 ? 12.219 8.075 -12.517 1.00 67.44 110 LEU A N 1
ATOM 795 C CA . LEU A 1 110 ? 11.320 8.016 -11.350 1.00 67.44 110 LEU A CA 1
ATOM 796 C C . LEU A 1 110 ? 11.999 7.539 -10.048 1.00 67.44 110 LEU A C 1
ATOM 798 O O . LEU A 1 110 ? 11.436 7.658 -8.960 1.00 67.44 110 LEU A O 1
ATOM 802 N N . SER A 1 111 ? 13.193 6.968 -10.162 1.00 63.53 111 SER A N 1
ATOM 803 C CA . SER A 1 111 ? 13.912 6.245 -9.105 1.00 63.53 111 SER A CA 1
ATOM 804 C C . SER A 1 111 ? 15.327 6.776 -8.847 1.00 63.53 111 SER A C 1
ATOM 806 O O . SER A 1 111 ? 16.018 6.265 -7.971 1.00 63.53 111 SER A O 1
ATOM 808 N N . THR A 1 112 ? 15.778 7.773 -9.611 1.00 68.06 112 THR A N 1
ATOM 809 C CA . THR A 1 112 ? 17.103 8.396 -9.498 1.00 68.06 112 THR A CA 1
ATOM 810 C C . THR A 1 112 ? 16.975 9.910 -9.585 1.00 68.06 112 THR A C 1
ATOM 812 O O . THR A 1 112 ? 16.028 10.407 -10.184 1.00 68.06 112 THR A O 1
ATOM 815 N N . PHE A 1 113 ? 17.919 10.640 -8.994 1.00 65.94 113 PHE A N 1
ATOM 816 C CA . PHE A 1 113 ? 17.991 12.092 -9.152 1.00 65.94 113 PHE A CA 1
ATOM 817 C C . PHE A 1 113 ? 18.339 12.454 -10.603 1.00 65.94 113 PHE A C 1
ATOM 819 O O . PHE A 1 113 ? 19.171 11.779 -11.212 1.00 65.94 113 PHE A O 1
ATOM 826 N N . ASP A 1 114 ? 17.710 13.501 -11.134 1.00 68.00 114 ASP A N 1
ATOM 827 C CA . ASP A 1 114 ? 18.206 14.194 -12.326 1.00 68.00 114 ASP A CA 1
ATOM 828 C C . ASP A 1 114 ? 19.407 15.061 -11.943 1.00 68.00 114 ASP A C 1
ATOM 830 O O . ASP A 1 114 ? 19.378 15.748 -10.917 1.00 68.00 114 ASP A O 1
ATOM 834 N N . GLU A 1 115 ? 20.442 15.017 -12.780 1.00 60.75 115 GLU A N 1
ATOM 835 C CA . GLU A 1 115 ? 21.592 15.931 -12.764 1.00 60.75 115 GLU A CA 1
ATOM 836 C C . GLU A 1 115 ? 21.385 17.078 -13.758 1.00 60.75 115 GLU A C 1
ATOM 838 O O . GLU A 1 115 ? 20.966 16.799 -14.907 1.00 60.75 115 GLU A O 1
#

InterPro domains:
  IPR036410 Heat shock protein DnaJ, cysteine-rich domain superfamily [SSF57938] (44-106)
  IPR057453 BSD2, cysteine rich domain [PF25436] (48-115)

Organism: Brassica napus (NCBI:txid3708)

Foldseek 3Di:
DDDDDDDPDDDDPDPPPPDDDDDDPPPPPPPPDPPPDDPDPCPPQPPWAFDPQCRLQQKDFDPQCSLQQFGCAQPDVNPRHGPHGRPQCRSVRIDGDPQQRSRRTDRDPSRDDDD

Mean predicted aligned error: 17.56 Å

Solvent-accessible surface area (backbone atoms onl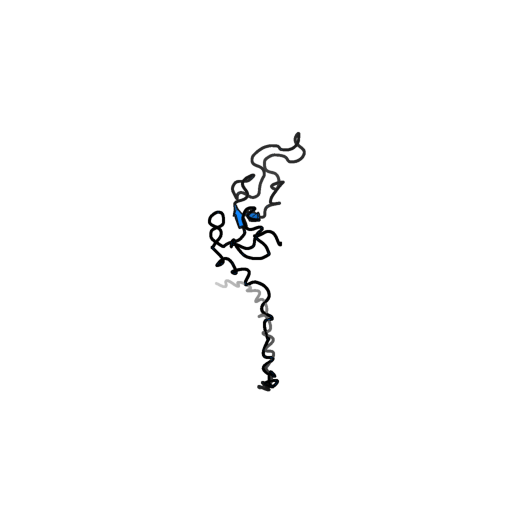y — not comparable to full-atom values): 7424 Å² total; per-residue (Å²): 143,83,89,83,81,83,76,84,78,77,81,80,83,82,80,81,79,79,78,80,81,79,90,78,83,77,75,71,79,75,76,82,74,81,78,78,76,70,91,59,79,80,72,72,73,49,74,69,39,67,24,75,88,34,71,44,67,12,39,32,68,20,78,81,33,69,47,69,18,27,21,80,52,62,38,82,95,56,77,42,41,48,76,35,69,14,86,83,45,66,46,64,22,38,38,70,23,80,81,16,66,40,65,11,27,34,50,43,80,77,35,41,86,86,131

Radius of gyration: 27.83 Å; Cα contacts (8 Å, |Δi|>4): 143; chains: 1; bounding box: 80×51×64 Å

Sequence (115 aa):
MANSLGFFSAPPPTFCLLQSPSNIFQTSKSKSFEIQATNGTQTTKSSSIVCQNCEGNGAVACFQCKGGGVNLTDHFNGQFKAGGLCWLCRGKKEVLCGECNGAGFIGGFLSTFDE